Protein AF-A0A6M4NS28-F1 (afdb_monomer)

pLDDT: mean 78.49, std 16.66, range [30.44, 96.19]

Radius of gyration: 28.15 Å; Cα contacts (8 Å, |Δi|>4): 72; chains: 1; bounding box: 62×39×80 Å

Sequence (147 aa):
MNKYIRSTGLYAFLFPASLKAPGQTAAEKIEQLKPEFIHRERRLEIYLELFIVFLTAGALLLWIMRFLFNLCVDDWIASGDLRVKDLWNIMMYAIPYAQIAVGVGFFVAGVTLAIRNFFSYHLKTLFILRNDRVKKNAVRNGGQDAN

Foldseek 3Di:
DDPPPPPDVVNCLLDPCVNVDPPDALVVVLVVVVVVLVVLVVVLVVLLVLLVVLLVVLVVLLVVLVVVLVVCVVVCVVVVVVVVNVVSVCCSCVVSVVSNVVSVVSVVVSVVSVVVSVCSSVVSSVVSVVVNVVVVVCVVVVVPPDD

Structure (mmCIF, N/CA/C/O backbone):
data_AF-A0A6M4NS28-F1
#
_entry.id   AF-A0A6M4NS28-F1
#
loop_
_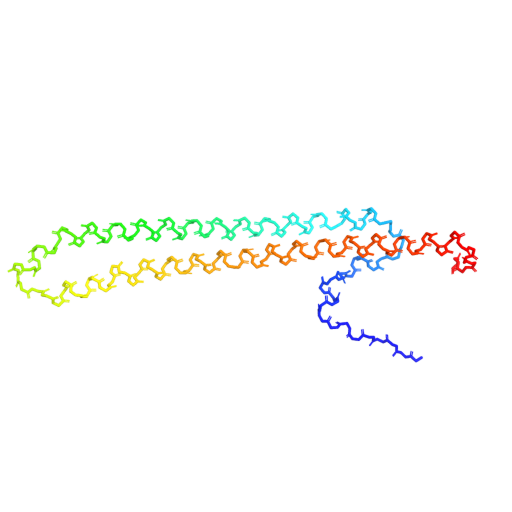atom_site.group_PDB
_atom_site.id
_atom_site.type_symbol
_atom_site.label_atom_id
_atom_site.label_alt_id
_atom_site.label_comp_id
_atom_site.label_asym_id
_atom_site.label_entity_id
_atom_site.label_seq_id
_atom_site.pdbx_PDB_ins_code
_atom_site.Cartn_x
_atom_site.Cartn_y
_atom_site.Cartn_z
_atom_site.occupancy
_atom_site.B_iso_or_equiv
_atom_site.auth_seq_id
_atom_site.auth_comp_id
_atom_site.auth_asym_id
_atom_site.auth_atom_id
_atom_site.pdbx_PDB_model_num
ATOM 1 N N . MET A 1 1 ? -25.883 -30.188 35.281 1.00 30.44 1 MET A N 1
ATOM 2 C CA . MET A 1 1 ? -25.680 -30.554 33.860 1.00 30.44 1 MET A CA 1
ATOM 3 C C . MET A 1 1 ? -24.938 -29.413 33.172 1.00 30.44 1 MET A C 1
ATOM 5 O O . MET A 1 1 ? -25.404 -28.283 33.197 1.00 30.44 1 MET A O 1
ATOM 9 N N . ASN A 1 2 ? -23.722 -29.691 32.709 1.00 35.75 2 ASN A N 1
ATOM 10 C CA . ASN A 1 2 ? -22.670 -28.726 32.393 1.00 35.75 2 ASN A CA 1
ATOM 11 C C . ASN A 1 2 ? -22.900 -28.046 31.027 1.00 35.75 2 ASN A C 1
ATOM 13 O O . ASN A 1 2 ? -22.831 -28.715 29.999 1.00 35.75 2 ASN A O 1
ATOM 17 N N . LYS A 1 3 ? -23.172 -26.733 30.991 1.00 35.03 3 LYS A N 1
ATOM 18 C CA . LYS A 1 3 ? -23.401 -25.977 29.742 1.00 35.03 3 LYS A CA 1
ATOM 19 C C . LYS A 1 3 ? -22.201 -25.073 29.434 1.00 35.03 3 LYS A C 1
ATOM 21 O O . LYS A 1 3 ? -22.326 -23.854 29.373 1.00 35.03 3 LYS A O 1
ATOM 26 N N . TYR A 1 4 ? -21.024 -25.670 29.225 1.00 41.66 4 TYR A N 1
ATOM 27 C CA . TYR A 1 4 ? -19.930 -24.985 28.528 1.00 41.66 4 TYR A CA 1
ATOM 28 C C . TYR A 1 4 ? -20.319 -24.871 27.059 1.00 41.66 4 TYR A C 1
ATOM 30 O O . TYR A 1 4 ? -20.000 -25.722 26.230 1.00 41.66 4 TYR A O 1
ATOM 38 N N . ILE A 1 5 ? -21.055 -23.808 26.740 1.00 46.50 5 ILE A N 1
ATOM 39 C CA . ILE A 1 5 ? -21.198 -23.356 25.364 1.00 46.50 5 ILE A CA 1
ATOM 40 C C . ILE A 1 5 ? -19.783 -23.004 24.915 1.00 46.50 5 ILE A C 1
ATOM 42 O O . ILE A 1 5 ? -19.195 -22.018 25.363 1.00 46.50 5 ILE A O 1
ATOM 46 N N . ARG A 1 6 ? -19.226 -23.878 24.076 1.00 44.72 6 ARG A N 1
ATOM 47 C CA . ARG A 1 6 ? -18.002 -23.678 23.311 1.00 44.72 6 ARG A CA 1
ATOM 48 C C . ARG A 1 6 ? -18.200 -22.413 22.482 1.00 44.72 6 ARG A C 1
ATOM 50 O O . ARG A 1 6 ? -18.744 -22.447 21.386 1.00 44.72 6 ARG A O 1
ATOM 57 N N . SER A 1 7 ? -17.836 -21.290 23.086 1.00 46.22 7 SER A N 1
ATOM 58 C CA . SER A 1 7 ? -17.837 -19.954 22.513 1.00 46.22 7 SER A CA 1
ATOM 59 C C . SER A 1 7 ? -16.879 -19.957 21.323 1.00 46.22 7 SER A C 1
ATOM 61 O O . SER A 1 7 ? -15.667 -19.797 21.461 1.00 46.22 7 SER A O 1
ATOM 63 N N . THR A 1 8 ? -17.443 -20.250 20.153 1.00 51.06 8 THR A N 1
ATOM 64 C CA . THR A 1 8 ? -16.892 -20.020 18.815 1.00 51.06 8 THR A CA 1
ATOM 65 C C . THR A 1 8 ? -16.100 -18.719 18.805 1.00 51.06 8 THR A C 1
ATOM 67 O O . THR A 1 8 ? -16.599 -17.718 19.312 1.00 51.06 8 THR A O 1
ATOM 70 N N . GLY A 1 9 ? -14.890 -18.720 18.234 1.00 54.25 9 GLY A N 1
ATOM 71 C CA . GLY A 1 9 ? -13.888 -17.648 18.361 1.00 54.25 9 GLY A CA 1
ATOM 72 C C . GLY A 1 9 ? -14.380 -16.211 18.131 1.00 54.25 9 GLY A C 1
ATOM 73 O O . GLY A 1 9 ? -13.768 -15.278 18.638 1.00 54.25 9 GLY A O 1
ATOM 74 N N . LEU A 1 10 ? -15.522 -16.023 17.462 1.00 48.81 10 LEU A N 1
ATOM 75 C CA . LEU A 1 10 ? -16.231 -14.748 17.372 1.00 48.81 10 LEU A CA 1
ATOM 76 C C . LEU A 1 10 ? -16.658 -14.190 18.744 1.00 48.81 10 LEU A C 1
ATOM 78 O O . LEU A 1 10 ? -16.449 -13.015 19.012 1.00 48.81 10 LEU A O 1
ATOM 82 N N . TYR A 1 11 ? -17.205 -15.016 19.638 1.00 50.44 11 TYR A N 1
ATOM 83 C CA . TYR A 1 11 ? -17.626 -14.595 20.978 1.00 50.44 11 TYR A CA 1
ATOM 84 C C . TYR A 1 11 ? -16.428 -14.316 21.893 1.00 50.44 11 TYR A C 1
ATOM 86 O O . TYR A 1 11 ? -16.447 -13.329 22.616 1.00 50.44 11 TYR A O 1
ATOM 94 N N . ALA A 1 12 ? -15.366 -15.124 21.838 1.00 56.31 12 ALA A N 1
ATOM 95 C CA . ALA A 1 12 ? -14.132 -14.850 22.583 1.00 56.31 12 ALA A CA 1
ATOM 96 C C . ALA A 1 12 ? -13.431 -13.567 22.091 1.00 56.31 12 ALA A C 1
ATOM 98 O O . ALA A 1 12 ? -12.859 -12.818 22.879 1.00 56.31 12 ALA A O 1
ATOM 99 N N . PHE A 1 13 ? -13.522 -13.280 20.790 1.00 56.66 13 PHE A N 1
ATOM 100 C CA . PHE A 1 13 ? -13.018 -12.044 20.197 1.00 56.66 13 PHE A CA 1
ATOM 101 C C . PHE A 1 13 ? -13.871 -10.815 20.570 1.00 56.66 13 PHE A C 1
ATOM 103 O O . PHE A 1 13 ? -13.336 -9.743 20.871 1.00 56.66 13 PHE A O 1
ATOM 110 N N . LEU A 1 14 ? -15.199 -10.969 20.575 1.00 53.75 14 LEU A N 1
ATOM 111 C CA . LEU A 1 14 ? -16.155 -9.921 20.941 1.00 53.75 14 LEU A CA 1
ATOM 112 C C . LEU A 1 14 ? -16.228 -9.679 22.456 1.00 53.75 14 LEU A C 1
ATOM 114 O O . LEU A 1 14 ? -16.591 -8.581 22.864 1.00 53.75 14 LEU A O 1
ATOM 118 N N . PHE A 1 15 ? -15.842 -10.646 23.290 1.00 57.41 15 PHE A N 1
ATOM 119 C CA . PHE A 1 15 ? -15.911 -10.558 24.749 1.00 57.41 15 PHE A CA 1
ATOM 120 C C . PHE A 1 15 ? -14.624 -11.101 25.390 1.00 57.41 15 PHE A C 1
ATOM 122 O O . PHE A 1 15 ? -14.583 -12.267 25.791 1.00 57.41 15 PHE A O 1
ATOM 129 N N . PRO A 1 16 ? -13.562 -10.277 25.503 1.00 56.34 16 PRO A N 1
ATOM 130 C CA . PRO A 1 16 ? -12.383 -10.648 26.276 1.00 56.34 16 PRO A CA 1
ATOM 131 C C . PRO A 1 16 ? -12.760 -10.922 27.738 1.00 56.34 16 PRO A C 1
ATOM 133 O O . PRO A 1 16 ? -13.711 -10.344 28.270 1.00 56.34 16 PRO A O 1
ATOM 136 N N . ALA A 1 17 ? -11.999 -11.800 28.396 1.00 52.53 17 ALA A N 1
ATOM 137 C CA . ALA A 1 17 ? -12.253 -12.234 29.772 1.00 52.53 17 ALA A CA 1
ATOM 138 C C . ALA A 1 17 ? -12.357 -11.067 30.780 1.00 52.53 17 ALA A C 1
ATOM 140 O O . ALA A 1 17 ? -13.057 -11.198 31.782 1.00 52.53 17 ALA A O 1
ATOM 141 N N . SER A 1 18 ? -11.751 -9.912 30.474 1.00 47.69 18 SER A N 1
ATOM 142 C CA . SER A 1 18 ? -11.840 -8.670 31.256 1.00 47.69 18 SER A CA 1
ATOM 143 C C . SER A 1 18 ? -13.271 -8.139 31.408 1.00 47.69 18 SER A C 1
ATOM 145 O O . SER A 1 18 ? -13.656 -7.719 32.493 1.00 47.69 18 SER A O 1
ATOM 147 N N . LEU A 1 19 ? -14.125 -8.255 30.383 1.00 52.53 19 LEU A N 1
ATOM 148 C CA . LEU A 1 19 ? -15.526 -7.800 30.452 1.00 52.53 19 LEU A CA 1
ATOM 149 C C . LEU A 1 19 ? -16.415 -8.705 31.320 1.00 52.53 19 LEU A C 1
ATOM 151 O O . LEU A 1 19 ? -17.560 -8.339 31.624 1.00 52.53 19 LEU A O 1
ATOM 155 N N . LYS A 1 20 ? -15.904 -9.878 31.712 1.00 53.25 20 LYS A N 1
ATOM 156 C CA . LYS A 1 20 ? -16.612 -10.886 32.507 1.00 53.25 20 LYS A CA 1
ATOM 157 C C . LYS A 1 20 ? -16.497 -10.649 34.016 1.00 53.25 20 LYS A C 1
ATOM 159 O O . LYS A 1 20 ? -17.221 -11.308 34.757 1.00 53.25 20 LYS A O 1
ATOM 164 N N . ALA A 1 21 ? -15.650 -9.717 34.466 1.00 50.25 21 ALA A N 1
ATOM 165 C CA . ALA A 1 21 ? -15.502 -9.402 35.883 1.00 50.25 21 ALA A CA 1
ATOM 166 C C . ALA A 1 21 ? -16.855 -8.939 36.481 1.00 50.25 21 ALA A C 1
ATOM 168 O O . ALA A 1 21 ? -17.440 -7.954 35.999 1.00 50.25 21 ALA A O 1
ATOM 169 N N . PRO A 1 22 ? -17.408 -9.668 37.471 1.00 50.62 22 PRO A N 1
ATOM 170 C CA . PRO A 1 22 ? -18.598 -9.237 38.192 1.00 50.62 22 PRO A CA 1
ATOM 171 C C . PRO A 1 22 ? -18.235 -8.039 39.081 1.00 50.62 22 PRO A C 1
ATOM 173 O O . PRO A 1 22 ? -17.218 -8.067 39.762 1.00 50.62 22 PRO A O 1
ATOM 176 N N . GLY A 1 23 ? -19.044 -6.975 39.042 1.00 58.31 23 GLY A N 1
ATOM 177 C CA . GLY A 1 23 ? -18.879 -5.789 39.898 1.00 58.31 23 GLY A CA 1
ATOM 178 C C . GLY A 1 23 ? -18.566 -4.475 39.175 1.00 58.31 23 GLY A C 1
ATOM 179 O O . GLY A 1 23 ? -18.835 -3.421 39.731 1.00 58.31 23 GLY A O 1
ATOM 180 N N . GLN A 1 24 ? -18.084 -4.504 37.927 1.00 61.34 24 GLN A N 1
ATOM 181 C CA . GLN A 1 24 ? -17.777 -3.269 37.191 1.00 61.34 24 GLN A CA 1
ATOM 182 C C . GLN A 1 24 ? -19.002 -2.620 36.542 1.00 61.34 24 GLN A C 1
ATOM 184 O O . GLN A 1 24 ? -19.804 -3.288 35.868 1.00 61.34 24 GLN A O 1
ATOM 189 N N . THR A 1 25 ? -19.085 -1.300 36.680 1.00 68.81 25 THR A N 1
ATOM 190 C CA . THR A 1 25 ? -20.076 -0.444 36.023 1.00 68.81 25 THR A CA 1
ATOM 191 C C . THR A 1 25 ? -19.845 -0.382 34.508 1.00 68.81 25 THR A C 1
ATOM 193 O O . THR A 1 25 ? -18.746 -0.613 34.000 1.00 68.81 25 THR A O 1
ATOM 196 N N . ALA A 1 26 ? -20.899 -0.077 33.742 1.00 65.75 26 ALA A N 1
ATOM 197 C CA . ALA A 1 26 ? -20.813 0.043 32.283 1.00 65.75 26 ALA A CA 1
ATOM 198 C C . ALA A 1 26 ? -19.754 1.066 31.823 1.00 65.75 26 ALA A C 1
ATOM 200 O O . ALA A 1 26 ? -19.136 0.867 30.780 1.00 65.75 26 ALA A O 1
ATOM 201 N N . ALA A 1 27 ? -19.523 2.120 32.614 1.00 69.62 27 ALA A N 1
ATOM 202 C CA . ALA A 1 27 ? -18.524 3.151 32.347 1.00 69.62 27 ALA A CA 1
ATOM 203 C C . ALA A 1 27 ? -17.086 2.615 32.467 1.00 69.62 27 ALA A C 1
ATOM 205 O O . ALA A 1 27 ? -16.302 2.780 31.535 1.00 69.62 27 ALA A O 1
ATOM 206 N N . GLU A 1 28 ? -16.768 1.880 33.536 1.00 72.62 28 GLU A N 1
ATOM 207 C CA . GLU A 1 28 ? -15.433 1.292 33.749 1.00 72.62 28 GLU A CA 1
ATOM 208 C C . GLU A 1 28 ? -15.062 0.291 32.646 1.00 72.62 28 GLU A C 1
ATOM 210 O O . GLU A 1 28 ? -13.919 0.228 32.195 1.00 72.62 28 GLU A O 1
ATOM 215 N N . LYS A 1 29 ? -16.046 -0.465 32.143 1.00 69.88 29 LYS A N 1
ATOM 216 C CA . LYS A 1 29 ? -15.842 -1.408 31.029 1.00 69.88 29 LYS A CA 1
ATOM 217 C C . LYS A 1 29 ? -15.533 -0.709 29.705 1.00 69.88 29 LYS A C 1
ATOM 219 O O . LYS A 1 29 ? -14.796 -1.256 28.886 1.00 69.88 29 LYS A O 1
ATOM 224 N N . ILE A 1 30 ? -16.096 0.479 29.485 1.00 71.31 30 ILE A N 1
ATOM 225 C CA . ILE A 1 30 ? -15.800 1.313 28.311 1.00 71.31 30 ILE A CA 1
ATOM 226 C C . ILE A 1 30 ? -14.416 1.956 28.464 1.00 71.31 30 ILE A C 1
ATOM 228 O O . ILE A 1 30 ? -13.652 2.004 27.499 1.00 71.31 30 ILE A O 1
ATOM 232 N N . GLU A 1 31 ? -14.061 2.385 29.675 1.00 76.00 31 GLU A N 1
ATOM 233 C CA . GLU A 1 31 ? -12.756 2.974 29.979 1.00 76.00 31 GLU A CA 1
ATOM 234 C C . GLU A 1 31 ? -11.607 1.973 29.791 1.00 76.00 31 GLU A C 1
ATOM 236 O O . GLU A 1 31 ? -10.603 2.310 29.164 1.00 76.00 31 GLU A O 1
ATOM 241 N N . GLN A 1 32 ? -11.786 0.711 30.192 1.00 75.19 32 GLN A N 1
ATOM 242 C CA . GLN A 1 32 ? -10.821 -0.364 29.912 1.00 75.19 32 GLN A CA 1
ATOM 243 C C . GLN A 1 32 ? -10.676 -0.697 28.419 1.00 75.19 32 GLN A C 1
ATOM 245 O O . GLN A 1 32 ? -9.636 -1.199 27.993 1.00 75.19 32 GLN A O 1
ATOM 250 N N . LEU A 1 33 ? -11.692 -0.407 27.603 1.00 70.75 33 LEU A N 1
ATOM 251 C CA . LEU A 1 33 ? -11.649 -0.626 26.155 1.00 70.75 33 LEU A CA 1
ATOM 252 C C . LEU A 1 33 ? -10.831 0.448 25.419 1.00 70.75 33 LEU A C 1
ATOM 254 O O . LEU A 1 33 ? -10.319 0.203 24.325 1.00 70.75 33 LEU A O 1
ATOM 258 N N . LYS A 1 34 ? -10.701 1.635 26.021 1.00 73.31 34 LYS A N 1
ATOM 259 C CA . LYS A 1 34 ? -9.990 2.794 25.471 1.00 73.31 34 LYS A CA 1
ATOM 260 C C . LYS A 1 34 ? -8.496 2.528 25.199 1.00 73.31 34 LYS A C 1
ATOM 262 O O . LYS A 1 34 ? -8.068 2.802 24.079 1.00 73.31 34 LYS A O 1
ATOM 267 N N . PRO A 1 35 ? -7.692 1.964 26.126 1.00 75.56 35 PRO A N 1
ATOM 268 C CA . PRO A 1 35 ? -6.284 1.671 25.851 1.00 75.56 35 PRO A CA 1
ATOM 269 C C . PRO A 1 35 ? -6.093 0.586 24.780 1.00 75.56 35 PRO A C 1
ATOM 271 O O . PRO A 1 35 ? -5.185 0.703 23.957 1.00 75.56 35 PRO A O 1
ATOM 274 N N . GLU A 1 36 ? -6.958 -0.436 24.724 1.00 73.38 36 GLU A N 1
ATOM 275 C CA . GLU A 1 36 ? -6.914 -1.443 23.649 1.00 73.38 36 GLU A CA 1
ATOM 276 C C . GLU A 1 36 ? -7.192 -0.821 22.273 1.00 73.38 36 GLU A C 1
ATOM 278 O O . GLU A 1 36 ? -6.567 -1.208 21.281 1.00 73.38 36 GLU A O 1
ATOM 283 N N . PHE A 1 37 ? -8.118 0.141 22.209 1.00 70.56 37 PHE A N 1
ATOM 284 C CA . PHE A 1 37 ? -8.435 0.877 20.989 1.00 70.56 37 PHE A CA 1
ATOM 285 C C . PHE A 1 37 ? -7.248 1.730 20.524 1.00 70.56 37 PHE A C 1
ATOM 287 O O . PHE A 1 37 ? -6.825 1.579 19.380 1.00 70.56 37 PHE A O 1
ATOM 294 N N . ILE A 1 38 ? -6.649 2.520 21.425 1.00 75.31 38 ILE A N 1
ATOM 295 C CA . ILE A 1 38 ? -5.476 3.366 21.136 1.00 75.31 38 ILE A CA 1
ATOM 296 C C . ILE A 1 38 ? -4.294 2.518 20.644 1.00 75.31 38 ILE A C 1
ATOM 298 O O . ILE A 1 38 ? -3.627 2.861 19.667 1.00 75.31 38 ILE A O 1
ATOM 302 N N . HIS A 1 39 ? -4.038 1.373 21.283 1.00 76.31 39 HIS A N 1
ATOM 303 C CA . HIS A 1 39 ? -2.963 0.477 20.854 1.00 76.31 39 HIS A CA 1
ATOM 304 C C . HIS A 1 39 ? -3.201 -0.084 19.441 1.00 76.31 39 HIS A C 1
ATOM 306 O O . HIS A 1 39 ? -2.264 -0.209 18.650 1.00 76.31 39 HIS A O 1
ATOM 312 N N . ARG A 1 40 ? -4.449 -0.428 19.103 1.00 74.62 40 ARG A N 1
ATOM 313 C CA . ARG A 1 40 ? -4.803 -0.915 17.760 1.00 74.62 40 ARG A CA 1
ATOM 314 C C . ARG A 1 40 ? -4.735 0.188 16.711 1.00 74.62 40 ARG A C 1
ATOM 316 O O . ARG A 1 40 ? -4.289 -0.099 15.606 1.00 74.62 40 ARG A O 1
ATOM 323 N N . GLU A 1 41 ? -5.129 1.406 17.059 1.00 78.19 41 GLU A N 1
ATOM 324 C CA . GLU A 1 41 ? -5.065 2.587 16.195 1.00 78.19 41 GLU A CA 1
ATOM 325 C C . GLU A 1 41 ? -3.622 2.931 15.814 1.00 78.19 41 GLU A C 1
ATOM 327 O O . GLU A 1 41 ? -3.325 3.072 14.632 1.00 78.19 41 GLU A O 1
ATOM 332 N N . ARG A 1 42 ? -2.686 2.873 16.769 1.00 82.62 42 ARG A N 1
ATOM 333 C CA . ARG A 1 42 ? -1.250 3.017 16.475 1.00 82.62 42 ARG A CA 1
ATOM 334 C C . ARG A 1 42 ? -0.742 1.985 15.462 1.00 82.62 42 ARG A C 1
ATOM 336 O O . ARG A 1 42 ? 0.106 2.289 14.633 1.00 82.62 42 ARG A O 1
ATOM 343 N N . ARG A 1 43 ? -1.250 0.746 15.496 1.00 80.12 43 ARG A N 1
ATOM 344 C CA . ARG A 1 43 ? -0.879 -0.248 14.473 1.00 80.12 43 ARG A CA 1
ATOM 345 C C . ARG A 1 43 ? -1.420 0.118 13.094 1.00 80.12 43 ARG A C 1
ATOM 347 O O . ARG A 1 43 ? -0.744 -0.176 12.118 1.00 80.12 43 ARG A O 1
ATOM 354 N N . LEU A 1 44 ? -2.604 0.728 13.006 1.00 84.12 44 LEU A N 1
ATOM 355 C CA . LEU A 1 44 ? -3.164 1.210 11.737 1.00 84.12 44 LEU A CA 1
ATOM 356 C C . LEU A 1 44 ? -2.294 2.300 11.124 1.00 84.12 44 LEU A C 1
ATOM 358 O O . LEU A 1 44 ? -2.027 2.248 9.928 1.00 84.12 44 LEU A O 1
ATOM 362 N N . GLU A 1 45 ? -1.838 3.237 11.951 1.00 86.38 45 GLU A N 1
ATOM 363 C CA . GLU A 1 45 ? -0.951 4.324 11.543 1.00 86.38 45 GLU A CA 1
ATOM 364 C C . GLU A 1 45 ? 0.317 3.777 10.877 1.00 86.38 45 GLU A C 1
ATOM 366 O O . GLU A 1 45 ? 0.594 4.121 9.734 1.00 86.38 45 GLU A O 1
ATOM 371 N N . ILE A 1 46 ? 0.977 2.792 11.498 1.00 90.19 46 ILE A N 1
ATOM 372 C CA . ILE A 1 46 ? 2.160 2.126 10.924 1.00 90.19 46 ILE A CA 1
ATOM 373 C C . ILE A 1 46 ? 1.851 1.492 9.555 1.00 90.19 46 ILE A C 1
ATOM 375 O O . ILE A 1 46 ? 2.647 1.600 8.625 1.00 90.19 46 ILE A O 1
ATOM 379 N N . TYR A 1 47 ? 0.701 0.825 9.393 1.00 89.56 47 TYR A N 1
ATOM 380 C CA . TYR A 1 47 ? 0.326 0.235 8.099 1.00 89.56 47 TYR A CA 1
ATOM 381 C C . TYR A 1 47 ? 0.086 1.293 7.015 1.00 89.56 47 TYR A C 1
ATOM 383 O O . TYR A 1 47 ? 0.446 1.071 5.857 1.00 89.56 47 TYR A O 1
ATOM 391 N N . LEU A 1 48 ? -0.511 2.431 7.374 1.00 89.25 48 LEU A N 1
ATOM 392 C CA . LEU A 1 48 ? -0.745 3.539 6.447 1.00 89.25 48 LEU A CA 1
ATOM 393 C C . LEU A 1 48 ? 0.554 4.265 6.087 1.00 89.25 48 LEU A C 1
ATOM 395 O O . LEU A 1 48 ? 0.759 4.589 4.919 1.00 89.25 48 LEU A O 1
ATOM 399 N N . GLU A 1 49 ? 1.452 4.461 7.049 1.00 92.81 49 GLU A N 1
ATOM 400 C CA . GLU A 1 49 ? 2.792 4.994 6.798 1.00 92.81 49 GLU A CA 1
ATOM 401 C C . GLU A 1 49 ? 3.566 4.096 5.833 1.00 92.81 49 GLU A C 1
ATOM 403 O O . GLU A 1 49 ? 4.082 4.577 4.824 1.00 92.81 49 GLU A O 1
ATOM 408 N N . LEU A 1 50 ? 3.579 2.779 6.076 1.00 93.06 50 LEU A N 1
ATOM 409 C CA . LEU A 1 50 ? 4.201 1.819 5.163 1.00 93.06 50 LEU A CA 1
ATOM 410 C C . LEU A 1 50 ? 3.578 1.904 3.768 1.00 93.06 50 LEU A C 1
ATOM 412 O O . LEU A 1 50 ? 4.309 1.972 2.782 1.00 93.06 50 LEU A O 1
ATOM 416 N N . PHE A 1 51 ? 2.249 1.967 3.664 1.00 94.00 51 PHE A N 1
ATOM 417 C CA . PH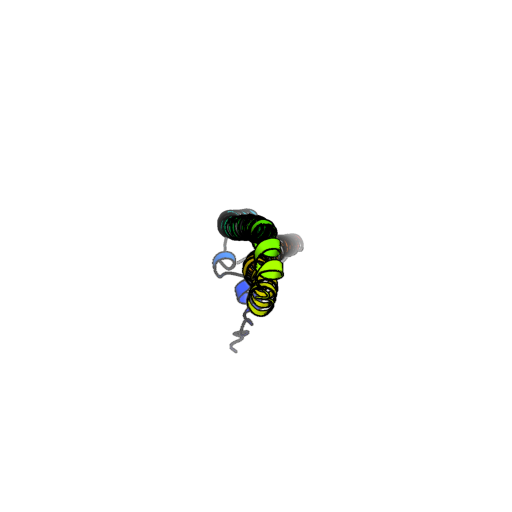E A 1 51 ? 1.581 2.160 2.377 1.00 94.00 51 PHE A CA 1
ATOM 418 C C . PHE A 1 51 ? 2.091 3.408 1.639 1.00 94.00 51 PHE A C 1
ATOM 420 O O . 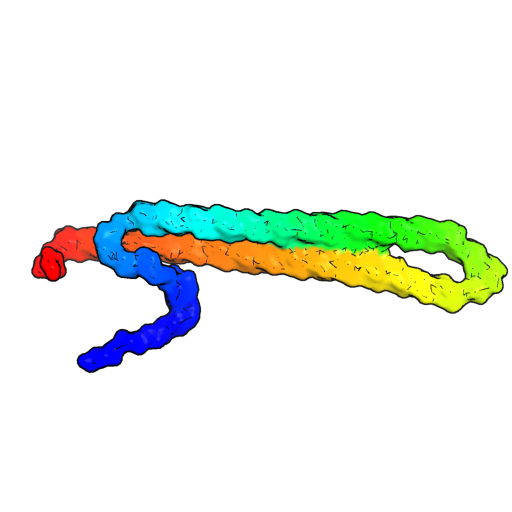PHE A 1 51 ? 2.452 3.306 0.466 1.00 94.00 51 PHE A O 1
ATOM 427 N N . ILE A 1 52 ? 2.178 4.558 2.315 1.00 93.94 52 ILE A N 1
ATOM 428 C CA . ILE A 1 52 ? 2.661 5.812 1.719 1.00 93.94 52 ILE A CA 1
ATOM 429 C C . ILE A 1 52 ? 4.125 5.686 1.283 1.00 93.94 52 ILE A C 1
ATOM 431 O O . ILE A 1 52 ? 4.477 6.111 0.180 1.00 93.94 52 ILE A O 1
ATOM 435 N N . VAL A 1 53 ? 4.980 5.075 2.104 1.00 96.19 53 VAL A N 1
ATOM 436 C CA . VAL A 1 53 ? 6.397 4.866 1.774 1.00 96.19 53 VAL A CA 1
ATOM 437 C C . VAL A 1 53 ? 6.539 3.985 0.533 1.00 96.19 53 VAL A C 1
ATOM 439 O O . VAL A 1 53 ? 7.247 4.351 -0.402 1.00 96.19 53 VAL A O 1
ATOM 442 N N . PHE A 1 54 ? 5.829 2.858 0.468 1.00 93.94 54 PHE A N 1
ATOM 443 C CA . PHE A 1 54 ? 5.876 1.973 -0.699 1.00 93.94 54 PHE A CA 1
ATOM 444 C C . PHE A 1 54 ? 5.294 2.629 -1.955 1.00 93.94 54 PHE A C 1
ATOM 446 O O . PHE A 1 54 ? 5.836 2.439 -3.045 1.00 93.94 54 PHE A O 1
ATOM 453 N N . LEU A 1 55 ? 4.234 3.427 -1.813 1.00 94.56 55 LEU A N 1
ATOM 454 C CA . LEU A 1 55 ? 3.616 4.141 -2.927 1.00 94.56 55 LEU A CA 1
ATOM 455 C C . LEU A 1 55 ? 4.543 5.225 -3.488 1.00 94.56 55 LEU A C 1
ATOM 457 O O . LEU A 1 55 ? 4.760 5.284 -4.697 1.00 94.56 55 LEU A O 1
ATOM 461 N N . THR A 1 56 ? 5.116 6.058 -2.617 1.00 95.25 56 THR A N 1
ATOM 462 C CA . THR A 1 56 ? 6.038 7.130 -3.021 1.00 95.25 56 THR A CA 1
ATOM 463 C C . THR A 1 56 ? 7.323 6.557 -3.607 1.00 95.25 56 THR A C 1
ATOM 465 O O . THR A 1 56 ? 7.739 6.985 -4.682 1.00 95.25 56 THR A O 1
ATOM 468 N N . ALA A 1 57 ? 7.906 5.533 -2.980 1.00 95.69 57 ALA A N 1
ATOM 469 C CA . ALA A 1 57 ? 9.092 4.862 -3.496 1.00 95.69 57 ALA A CA 1
ATOM 470 C C . ALA A 1 57 ? 8.828 4.159 -4.839 1.00 95.69 57 ALA A C 1
ATOM 472 O O . ALA A 1 57 ? 9.640 4.280 -5.752 1.00 95.69 57 ALA A O 1
ATOM 473 N N . GLY A 1 58 ? 7.682 3.487 -5.004 1.00 94.88 58 GLY A N 1
ATOM 474 C CA . GLY A 1 58 ? 7.299 2.859 -6.272 1.00 94.88 58 GLY A CA 1
ATOM 475 C C . GLY A 1 58 ? 7.062 3.876 -7.394 1.00 94.88 58 GLY A C 1
ATOM 476 O O . GLY A 1 58 ? 7.517 3.673 -8.519 1.00 94.88 58 GLY A O 1
ATOM 477 N N . ALA A 1 59 ? 6.412 5.004 -7.094 1.00 94.25 59 ALA A N 1
ATOM 478 C CA . ALA A 1 59 ? 6.209 6.087 -8.057 1.00 94.25 59 ALA A CA 1
ATOM 479 C C . ALA A 1 59 ? 7.533 6.756 -8.468 1.00 94.25 59 ALA A C 1
ATOM 481 O O . ALA A 1 59 ? 7.766 6.977 -9.658 1.00 94.25 59 ALA A O 1
ATOM 482 N N . LEU A 1 60 ? 8.418 7.029 -7.502 1.00 96.12 60 LEU A N 1
ATOM 483 C CA . LEU A 1 60 ? 9.760 7.558 -7.761 1.00 96.12 60 LEU A CA 1
ATOM 484 C C . LEU A 1 60 ? 10.592 6.587 -8.599 1.00 96.12 60 LEU A C 1
ATOM 486 O O . LEU A 1 60 ? 11.230 7.009 -9.561 1.00 96.12 60 LEU A O 1
ATOM 490 N N . LEU A 1 61 ? 10.549 5.289 -8.287 1.00 95.25 61 LEU A N 1
ATOM 491 C CA . LEU A 1 61 ? 11.255 4.270 -9.057 1.00 95.25 61 LEU A CA 1
ATOM 492 C C . LEU A 1 61 ? 10.757 4.222 -10.505 1.00 95.25 61 LEU A C 1
ATOM 494 O O . LEU A 1 61 ? 11.570 4.242 -11.425 1.00 95.25 61 LEU A O 1
ATOM 498 N N . LEU A 1 62 ? 9.436 4.222 -10.719 1.00 95.25 62 LEU A N 1
ATOM 499 C CA . LEU A 1 62 ? 8.853 4.268 -12.063 1.00 95.25 62 LEU A CA 1
ATOM 500 C C . LEU A 1 62 ? 9.322 5.505 -12.837 1.00 95.25 62 LEU A C 1
ATOM 502 O O . LEU A 1 62 ? 9.636 5.411 -14.024 1.00 95.25 62 LEU A O 1
ATOM 506 N N . TRP A 1 63 ? 9.376 6.658 -12.168 1.00 94.81 63 TRP A N 1
ATOM 507 C CA . TRP A 1 63 ? 9.838 7.904 -12.769 1.00 94.81 63 TRP A CA 1
ATOM 508 C C . TRP A 1 63 ? 11.316 7.834 -13.175 1.00 94.81 63 TRP A C 1
ATOM 510 O O . TRP A 1 63 ? 11.639 8.140 -14.322 1.00 94.81 63 TRP A O 1
ATOM 520 N N . ILE A 1 64 ? 12.196 7.348 -12.292 1.00 94.19 64 ILE A N 1
ATOM 521 C CA . ILE A 1 64 ? 13.630 7.175 -12.581 1.00 94.19 64 ILE A CA 1
ATOM 522 C C . ILE A 1 64 ? 13.843 6.166 -13.716 1.00 94.19 64 ILE A C 1
ATOM 524 O O . ILE A 1 64 ? 14.610 6.432 -14.639 1.00 94.19 64 ILE A O 1
ATOM 528 N N . MET A 1 65 ? 13.150 5.023 -13.692 1.00 94.25 65 MET A N 1
ATOM 529 C CA . MET A 1 65 ? 13.281 4.011 -14.745 1.00 94.25 65 MET A CA 1
ATOM 530 C C . MET A 1 65 ? 12.816 4.538 -16.106 1.00 94.25 65 MET A C 1
ATOM 532 O O . MET A 1 65 ? 13.472 4.279 -17.114 1.00 94.25 65 MET A O 1
ATOM 536 N N . ARG A 1 66 ? 11.728 5.318 -16.144 1.00 93.38 66 ARG A N 1
ATOM 537 C CA . ARG A 1 66 ? 11.283 6.012 -17.364 1.00 93.38 66 ARG A CA 1
ATOM 538 C C . ARG A 1 66 ? 12.298 7.027 -17.856 1.00 93.38 66 ARG A C 1
ATOM 540 O O . ARG A 1 66 ? 12.554 7.092 -19.052 1.00 93.38 66 ARG A O 1
ATOM 547 N N . PHE A 1 67 ? 12.869 7.803 -16.943 1.00 93.38 67 PHE A N 1
ATOM 548 C CA . PHE A 1 67 ? 13.887 8.785 -17.279 1.00 93.38 67 PHE A CA 1
ATOM 549 C C . PHE A 1 67 ? 15.109 8.122 -17.932 1.00 93.38 67 PHE A C 1
ATOM 551 O O . PHE A 1 67 ? 15.509 8.529 -19.018 1.00 93.38 67 PHE A O 1
ATOM 558 N N . LEU A 1 68 ? 15.638 7.052 -17.331 1.00 91.69 68 LEU A N 1
ATOM 559 C CA . LEU A 1 68 ? 16.769 6.300 -17.885 1.00 91.69 68 LEU A CA 1
ATOM 560 C C . LEU A 1 68 ? 16.438 5.656 -19.234 1.00 91.69 68 LEU A C 1
ATOM 562 O O . LEU A 1 68 ? 17.235 5.737 -20.163 1.00 91.69 68 LEU A O 1
ATOM 566 N N . PHE A 1 69 ? 15.252 5.061 -19.367 1.00 91.69 69 PHE A N 1
ATOM 567 C CA . PHE A 1 69 ? 14.821 4.480 -20.636 1.00 91.69 69 PHE A CA 1
ATOM 568 C C . PHE A 1 69 ? 14.777 5.523 -21.749 1.00 91.69 69 PHE A C 1
ATOM 570 O O . PHE A 1 69 ? 15.306 5.277 -22.824 1.00 91.69 69 PHE A O 1
ATOM 577 N N . ASN A 1 70 ? 14.212 6.703 -21.485 1.00 91.56 70 ASN A N 1
ATOM 578 C CA . ASN A 1 70 ? 14.144 7.774 -22.477 1.00 91.56 70 ASN A CA 1
ATOM 579 C C . ASN A 1 70 ? 15.531 8.285 -22.899 1.00 91.56 70 ASN A C 1
ATOM 581 O O . ASN A 1 70 ? 15.675 8.740 -24.024 1.00 91.56 70 ASN A O 1
ATOM 585 N N . LEU A 1 71 ? 16.544 8.208 -22.029 1.00 91.94 71 LEU A N 1
ATOM 586 C CA . LEU A 1 71 ? 17.919 8.579 -22.382 1.00 91.94 71 LEU A CA 1
ATOM 587 C C . LEU A 1 71 ? 18.618 7.524 -23.248 1.00 91.94 71 LEU A C 1
ATOM 589 O O . LEU A 1 71 ? 19.437 7.875 -24.091 1.00 91.94 71 LEU A O 1
ATOM 593 N N . CYS A 1 72 ? 18.330 6.241 -23.023 1.00 89.12 72 CYS A N 1
ATOM 594 C CA . CYS A 1 72 ? 19.027 5.137 -23.688 1.00 89.12 72 CYS A CA 1
ATOM 595 C C . CYS A 1 72 ? 18.279 4.574 -24.907 1.00 89.12 72 CYS A C 1
ATOM 597 O O . CYS A 1 72 ? 18.880 3.868 -25.712 1.00 89.12 72 CYS A O 1
ATOM 599 N N . VAL A 1 73 ? 16.980 4.856 -25.054 1.00 91.38 73 VAL A N 1
ATOM 600 C CA . VAL A 1 73 ? 16.141 4.258 -26.105 1.00 91.38 73 VAL A CA 1
ATOM 601 C C . VAL A 1 73 ? 16.621 4.618 -27.508 1.00 91.38 73 VAL A C 1
ATOM 603 O O . VAL A 1 73 ? 16.631 3.746 -28.375 1.00 91.38 73 VAL A O 1
ATOM 606 N N . ASP A 1 74 ? 17.065 5.858 -27.718 1.00 91.38 74 ASP A N 1
ATOM 607 C CA . ASP A 1 74 ? 17.563 6.318 -29.017 1.00 91.38 74 ASP A CA 1
ATOM 608 C C . ASP A 1 74 ? 18.850 5.579 -29.409 1.00 91.38 74 ASP A C 1
ATOM 610 O O . ASP A 1 74 ? 18.998 5.151 -30.554 1.00 91.38 74 ASP A O 1
ATOM 614 N N . ASP A 1 75 ? 19.736 5.344 -28.436 1.00 90.44 75 ASP A N 1
ATOM 615 C CA . ASP A 1 75 ? 20.989 4.609 -28.626 1.00 90.44 75 ASP A CA 1
ATOM 616 C C . ASP A 1 75 ? 20.731 3.128 -28.942 1.00 90.44 75 ASP A C 1
ATOM 618 O O . ASP A 1 75 ? 21.290 2.585 -29.891 1.00 90.44 75 ASP A O 1
ATOM 622 N N . TRP A 1 76 ? 19.798 2.482 -28.234 1.00 90.88 76 TRP A N 1
ATOM 623 C CA . TRP A 1 76 ? 19.428 1.085 -28.506 1.00 90.88 76 TRP A CA 1
ATOM 624 C C . TRP A 1 76 ? 18.748 0.892 -29.861 1.00 90.88 76 TRP A C 1
ATOM 626 O O . TRP A 1 76 ? 18.895 -0.157 -30.491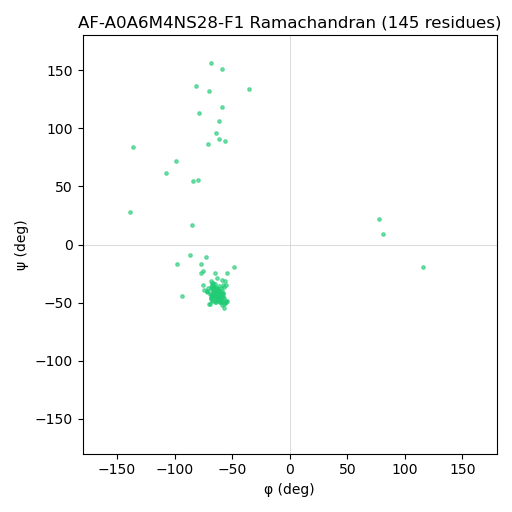 1.00 90.88 76 TRP A O 1
ATOM 636 N N . ILE A 1 77 ? 17.975 1.880 -30.317 1.00 90.31 77 ILE A N 1
ATOM 637 C CA . ILE A 1 77 ? 17.387 1.851 -31.659 1.00 90.31 77 ILE A CA 1
ATOM 638 C C . ILE A 1 77 ? 18.490 2.004 -32.710 1.00 90.31 77 ILE A C 1
ATOM 640 O O . ILE A 1 77 ? 18.481 1.269 -33.698 1.00 90.31 77 ILE A O 1
ATOM 644 N N . ALA A 1 78 ? 19.447 2.910 -32.490 1.00 91.62 78 ALA A N 1
ATOM 645 C CA . ALA A 1 78 ? 20.567 3.134 -33.399 1.00 91.62 78 ALA A CA 1
ATOM 646 C C . ALA A 1 78 ? 21.535 1.938 -33.464 1.00 91.62 78 ALA A C 1
ATOM 648 O O . ALA A 1 78 ? 22.021 1.610 -34.546 1.00 91.62 78 ALA A O 1
ATOM 649 N N . SER A 1 79 ? 21.780 1.258 -32.338 1.00 89.12 79 SER A N 1
ATOM 650 C CA . SER A 1 79 ? 22.636 0.065 -32.268 1.00 89.12 79 SER A CA 1
ATOM 651 C C . SER A 1 79 ? 21.960 -1.206 -32.799 1.00 89.12 79 SER A C 1
ATOM 653 O O . SER A 1 79 ? 22.638 -2.185 -33.108 1.00 89.12 79 SER A O 1
ATOM 655 N N . GLY A 1 80 ? 20.627 -1.204 -32.927 1.00 86.81 80 GLY A N 1
ATOM 656 C CA . GLY A 1 80 ? 19.838 -2.377 -33.307 1.00 86.81 80 GLY A CA 1
ATOM 657 C C . GLY A 1 80 ? 19.543 -3.344 -32.150 1.00 86.81 80 GLY A C 1
ATOM 658 O O . GLY A 1 80 ? 18.983 -4.420 -32.385 1.00 86.81 80 GLY A O 1
ATOM 659 N N . ASP A 1 81 ? 19.842 -2.976 -30.899 1.00 88.12 81 ASP A N 1
ATOM 660 C CA . ASP A 1 81 ? 19.634 -3.801 -29.697 1.00 88.12 81 ASP A CA 1
ATOM 661 C C . ASP A 1 81 ? 18.179 -3.793 -29.194 1.00 88.12 81 ASP A C 1
ATOM 663 O O . ASP A 1 81 ? 17.863 -3.536 -28.026 1.00 88.12 81 ASP A O 1
ATOM 667 N N . LEU A 1 82 ? 17.250 -4.162 -30.077 1.00 88.94 82 LEU A N 1
ATOM 668 C CA . LEU A 1 82 ? 15.813 -4.195 -29.783 1.00 88.94 82 LEU A CA 1
ATOM 669 C C . LEU A 1 82 ? 15.459 -5.125 -28.609 1.00 88.94 82 LEU A C 1
ATOM 671 O O . LEU A 1 82 ? 14.529 -4.843 -27.857 1.00 88.94 82 LEU A O 1
ATOM 675 N N . ARG A 1 83 ? 16.233 -6.199 -28.398 1.00 91.31 83 ARG A N 1
ATOM 676 C CA . ARG A 1 83 ? 16.044 -7.123 -27.264 1.00 91.31 83 ARG A CA 1
ATOM 677 C C . ARG A 1 83 ? 16.294 -6.454 -25.913 1.00 91.31 83 ARG A C 1
ATOM 679 O O . ARG A 1 83 ? 15.585 -6.751 -24.954 1.00 91.31 83 ARG A O 1
ATOM 686 N N . VAL A 1 84 ? 17.295 -5.574 -25.832 1.00 88.19 84 VAL A N 1
ATOM 687 C CA . VAL A 1 84 ? 17.616 -4.828 -24.606 1.00 88.19 84 VAL A CA 1
ATOM 688 C C . VAL A 1 84 ? 16.498 -3.834 -24.321 1.00 88.19 84 VAL A C 1
ATOM 690 O O . VAL A 1 84 ? 15.987 -3.803 -23.201 1.00 88.19 84 VAL A O 1
ATOM 693 N N . LYS A 1 85 ? 16.041 -3.116 -25.354 1.00 90.44 85 LYS A N 1
ATOM 694 C CA . LYS A 1 85 ? 14.893 -2.205 -25.269 1.00 90.44 85 LYS A CA 1
ATOM 695 C C . LYS A 1 85 ? 13.634 -2.911 -24.755 1.00 90.44 85 LYS A C 1
ATOM 697 O O . LYS A 1 85 ? 12.997 -2.422 -23.823 1.00 90.44 85 LYS A O 1
ATOM 702 N N . ASP A 1 86 ? 13.277 -4.058 -25.330 1.00 90.38 86 ASP A N 1
ATOM 703 C CA . ASP A 1 86 ? 12.058 -4.781 -24.954 1.00 90.38 86 ASP A CA 1
ATOM 704 C C . ASP A 1 86 ? 12.135 -5.341 -23.524 1.00 90.38 86 ASP A C 1
ATOM 706 O O . ASP A 1 86 ? 11.163 -5.245 -22.771 1.00 90.38 86 ASP A O 1
ATOM 710 N N . LEU A 1 87 ? 13.300 -5.850 -23.103 1.00 92.69 87 LEU A N 1
ATOM 711 C CA . LEU A 1 87 ? 13.521 -6.291 -21.723 1.00 92.69 87 LEU A CA 1
ATOM 712 C C . LEU A 1 87 ? 13.378 -5.130 -20.729 1.00 92.69 87 LEU A C 1
ATOM 714 O O . LEU A 1 87 ? 12.670 -5.253 -19.726 1.00 92.69 87 LEU A O 1
ATOM 718 N N . TRP A 1 88 ? 14.014 -3.994 -21.019 1.00 91.94 88 TRP A N 1
ATOM 719 C CA . TRP A 1 88 ? 13.917 -2.793 -20.190 1.00 91.94 88 TRP A CA 1
ATOM 720 C C . TRP A 1 88 ? 12.489 -2.266 -20.099 1.00 91.94 88 TRP A C 1
ATOM 722 O O . TRP A 1 88 ? 12.053 -1.877 -19.016 1.00 91.94 88 TRP A O 1
ATOM 732 N N . ASN A 1 89 ? 11.741 -2.304 -2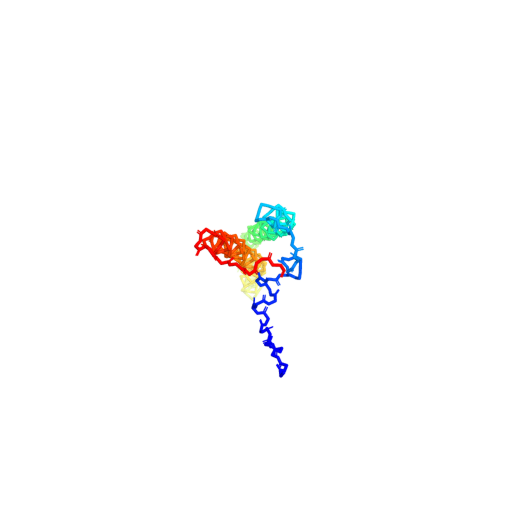1.204 1.00 90.19 89 ASN A N 1
ATOM 733 C CA . ASN A 1 89 ? 10.334 -1.924 -21.222 1.00 90.19 89 ASN A CA 1
ATOM 734 C C . ASN A 1 89 ? 9.506 -2.803 -20.267 1.00 90.19 89 ASN A C 1
ATOM 736 O O . ASN A 1 89 ? 8.690 -2.283 -19.512 1.00 90.19 89 ASN A O 1
ATOM 740 N N . ILE A 1 90 ? 9.754 -4.118 -20.216 1.00 92.56 90 ILE A N 1
ATOM 741 C CA . ILE A 1 90 ? 9.085 -5.012 -19.255 1.00 92.56 90 ILE A CA 1
ATOM 742 C C . ILE A 1 90 ? 9.505 -4.684 -17.815 1.00 92.56 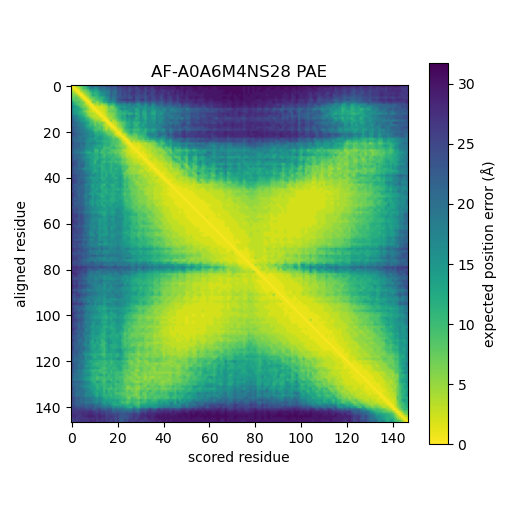90 ILE A C 1
ATOM 744 O O . ILE A 1 90 ? 8.645 -4.541 -16.944 1.00 92.56 90 ILE A O 1
ATOM 748 N N . MET A 1 91 ? 10.806 -4.536 -17.549 1.00 92.19 91 MET A N 1
ATOM 749 C CA . MET A 1 91 ? 11.326 -4.264 -16.201 1.00 92.19 91 MET A CA 1
ATOM 750 C C . MET A 1 91 ? 10.841 -2.923 -15.636 1.00 92.19 91 MET A C 1
ATOM 752 O O . MET A 1 91 ? 10.514 -2.852 -14.450 1.00 92.19 91 MET A O 1
ATOM 756 N N . MET A 1 92 ? 10.733 -1.896 -16.488 1.00 93.12 92 MET A N 1
ATOM 757 C CA . MET A 1 92 ? 10.209 -0.569 -16.142 1.00 93.12 92 MET A CA 1
ATOM 758 C C . MET A 1 92 ? 8.811 -0.640 -15.534 1.00 93.12 92 MET A C 1
ATOM 760 O O . MET A 1 92 ? 8.486 0.162 -14.668 1.00 93.12 92 MET A O 1
ATOM 764 N N . TYR A 1 93 ? 7.977 -1.577 -15.976 1.00 90.50 93 TYR A N 1
ATOM 765 C CA . TYR A 1 93 ? 6.641 -1.748 -15.419 1.00 90.50 93 TYR A CA 1
ATOM 766 C C . TYR A 1 93 ? 6.634 -2.796 -14.306 1.00 90.50 93 TYR A C 1
ATOM 768 O O . TYR A 1 93 ? 6.070 -2.555 -13.241 1.00 90.50 93 TYR A O 1
ATOM 776 N N . ALA A 1 94 ? 7.296 -3.937 -14.502 1.00 93.50 94 ALA A N 1
ATOM 777 C CA . ALA A 1 94 ? 7.247 -5.054 -13.564 1.00 93.50 94 ALA A CA 1
ATOM 778 C C . ALA A 1 94 ? 7.759 -4.683 -12.163 1.00 93.50 94 ALA A C 1
ATOM 780 O O . ALA A 1 94 ? 7.088 -4.977 -11.173 1.00 93.50 94 ALA A O 1
ATOM 781 N N . ILE A 1 95 ? 8.916 -4.016 -12.067 1.00 92.25 95 ILE A N 1
ATOM 782 C CA . ILE A 1 95 ? 9.545 -3.721 -10.771 1.00 92.25 95 ILE A CA 1
ATOM 783 C C . ILE A 1 95 ? 8.739 -2.663 -9.996 1.00 92.25 95 ILE A C 1
ATOM 785 O O . ILE A 1 95 ? 8.353 -2.937 -8.855 1.00 92.25 95 ILE A O 1
ATOM 789 N N . PRO A 1 96 ? 8.394 -1.496 -10.578 1.00 92.94 96 PRO A N 1
ATOM 790 C CA . PRO A 1 96 ? 7.648 -0.481 -9.842 1.00 92.94 96 PRO A CA 1
ATOM 791 C C . PRO A 1 96 ? 6.226 -0.923 -9.502 1.00 92.94 96 PRO A C 1
ATOM 793 O O . PRO A 1 96 ? 5.755 -0.650 -8.398 1.00 92.94 96 PRO A O 1
ATOM 796 N N . TYR A 1 97 ? 5.544 -1.655 -10.393 1.00 92.88 97 TYR A N 1
ATOM 797 C CA . TYR A 1 97 ? 4.208 -2.164 -10.081 1.00 92.88 97 TYR A CA 1
ATOM 798 C C . TYR A 1 97 ? 4.227 -3.238 -8.998 1.00 92.88 97 TYR A C 1
ATOM 800 O O . TYR A 1 97 ? 3.332 -3.230 -8.154 1.00 92.88 97 TYR A O 1
ATOM 808 N N . ALA A 1 98 ? 5.237 -4.114 -8.956 1.00 94.12 98 ALA A N 1
ATOM 809 C CA . ALA A 1 98 ? 5.384 -5.063 -7.853 1.00 94.12 98 ALA A CA 1
ATOM 810 C C . ALA A 1 98 ? 5.532 -4.332 -6.508 1.00 94.12 98 ALA A C 1
ATOM 812 O O . ALA A 1 98 ? 4.889 -4.698 -5.524 1.00 94.12 98 ALA A O 1
ATOM 813 N N . GLN A 1 99 ? 6.310 -3.249 -6.472 1.00 93.56 99 GLN A N 1
ATOM 814 C CA . GLN A 1 99 ? 6.491 -2.444 -5.265 1.00 93.56 99 GLN A CA 1
ATOM 815 C C . GLN A 1 99 ? 5.210 -1.704 -4.846 1.00 93.56 99 GLN A C 1
ATOM 817 O O . GLN A 1 99 ? 4.840 -1.721 -3.670 1.00 93.56 99 GLN A O 1
ATOM 822 N N . ILE A 1 100 ? 4.491 -1.107 -5.802 1.00 94.62 100 ILE A N 1
ATOM 823 C CA . ILE A 1 100 ? 3.188 -0.476 -5.545 1.00 94.62 100 ILE A CA 1
ATOM 824 C C . ILE A 1 100 ? 2.180 -1.517 -5.038 1.00 94.62 100 ILE A C 1
ATOM 826 O O . ILE A 1 100 ? 1.439 -1.237 -4.097 1.00 94.62 100 ILE A O 1
ATOM 830 N N . ALA A 1 101 ? 2.176 -2.731 -5.598 1.00 95.69 101 ALA A N 1
ATOM 831 C CA . ALA A 1 101 ? 1.295 -3.814 -5.165 1.00 95.69 101 ALA A CA 1
ATOM 832 C C . ALA A 1 101 ? 1.551 -4.226 -3.706 1.00 95.69 101 ALA A C 1
ATOM 834 O O . ALA A 1 101 ? 0.598 -4.430 -2.952 1.00 95.69 101 ALA A O 1
ATOM 835 N N . VAL A 1 102 ? 2.818 -4.277 -3.278 1.00 95.25 102 VAL A N 1
ATOM 836 C CA . VAL A 1 102 ? 3.176 -4.484 -1.863 1.00 95.25 102 VAL A CA 1
ATOM 837 C C . VAL A 1 102 ? 2.599 -3.366 -0.988 1.00 95.25 102 VAL A C 1
ATOM 839 O O . VAL A 1 102 ? 1.978 -3.651 0.037 1.00 95.25 102 VAL A O 1
ATOM 842 N N . GLY A 1 103 ? 2.714 -2.107 -1.423 1.00 94.25 103 GLY A N 1
ATOM 843 C CA . GLY A 1 103 ? 2.081 -0.966 -0.754 1.00 94.25 103 GLY A CA 1
ATOM 844 C C . GLY A 1 103 ? 0.567 -1.138 -0.605 1.00 94.25 103 GLY A C 1
ATOM 845 O O . GLY A 1 103 ? 0.034 -1.027 0.500 1.00 94.25 103 GLY A O 1
ATOM 846 N N . VAL A 1 104 ? -0.131 -1.471 -1.692 1.00 95.00 104 VAL A N 1
ATOM 847 C CA . VAL A 1 104 ? -1.583 -1.728 -1.676 1.00 95.00 104 VAL A CA 1
ATOM 848 C C . VAL A 1 104 ? -1.939 -2.861 -0.705 1.00 95.00 104 VAL A C 1
ATOM 850 O O . VAL A 1 104 ? -2.956 -2.779 -0.016 1.00 95.00 104 VAL A O 1
ATOM 853 N N 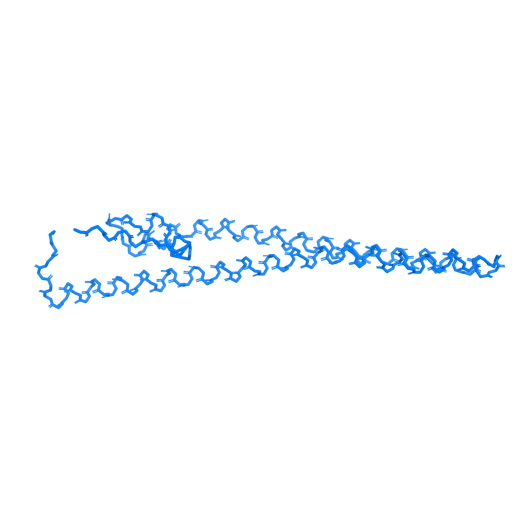. GLY A 1 105 ? -1.088 -3.881 -0.571 1.00 94.75 105 GLY A N 1
ATOM 854 C CA . GLY A 1 105 ? -1.246 -4.928 0.441 1.00 94.75 105 GLY A CA 1
ATOM 855 C C . GLY A 1 105 ? -1.293 -4.378 1.871 1.00 94.75 105 GLY A C 1
ATOM 856 O O . GLY A 1 105 ? -2.194 -4.729 2.640 1.00 94.75 105 GLY A O 1
ATOM 857 N N . PHE A 1 106 ? -0.385 -3.461 2.220 1.00 92.31 106 PHE A N 1
ATOM 858 C CA . PHE A 1 106 ? -0.403 -2.783 3.522 1.00 92.31 106 PHE A CA 1
ATOM 859 C C . PHE A 1 106 ? -1.643 -1.906 3.709 1.00 92.31 106 PHE A C 1
ATOM 861 O O . PHE A 1 106 ? -2.225 -1.904 4.796 1.00 92.31 106 PHE A O 1
ATOM 868 N N . PHE A 1 107 ? -2.104 -1.234 2.651 1.00 91.12 107 PHE A N 1
ATOM 869 C CA . PHE A 1 107 ? -3.347 -0.462 2.689 1.00 91.12 107 PHE A CA 1
ATOM 870 C C . PHE A 1 107 ? -4.558 -1.345 3.007 1.00 91.12 107 PHE A C 1
ATOM 872 O O . PHE A 1 107 ? -5.319 -1.049 3.929 1.00 91.12 107 PHE A O 1
ATOM 879 N N . VAL A 1 108 ? -4.712 -2.471 2.303 1.00 94.38 108 VAL A N 1
ATOM 880 C CA . VAL A 1 108 ? -5.812 -3.420 2.541 1.00 94.38 108 VAL A CA 1
ATOM 881 C C . VAL A 1 108 ? -5.751 -3.985 3.961 1.00 94.38 108 VAL A C 1
ATOM 883 O O . VAL A 1 108 ? -6.787 -4.086 4.627 1.00 94.38 108 VAL A O 1
ATOM 886 N N . ALA A 1 109 ? -4.555 -4.309 4.462 1.00 90.44 109 ALA A N 1
ATOM 887 C CA . ALA A 1 109 ? -4.370 -4.772 5.836 1.00 90.44 109 ALA A CA 1
ATOM 888 C C . ALA A 1 109 ? -4.783 -3.701 6.863 1.00 90.44 109 ALA A C 1
ATOM 890 O O . ALA A 1 109 ? -5.538 -4.002 7.794 1.00 90.44 109 ALA A O 1
ATOM 891 N N . GLY A 1 110 ? -4.355 -2.452 6.659 1.00 89.12 110 GLY A N 1
ATOM 892 C CA . GLY A 1 110 ? -4.742 -1.305 7.480 1.00 89.12 110 GLY A CA 1
ATOM 893 C C . GLY A 1 110 ? -6.257 -1.089 7.488 1.00 89.12 110 GLY A C 1
ATOM 894 O O . GLY A 1 110 ? -6.876 -1.095 8.550 1.00 89.12 110 GLY A O 1
ATOM 895 N N . VAL A 1 111 ? -6.894 -1.008 6.319 1.00 89.12 111 VAL A N 1
ATOM 896 C CA . VAL A 1 111 ? -8.354 -0.830 6.201 1.00 89.12 111 VAL A CA 1
ATOM 897 C C . VAL A 1 111 ? -9.116 -1.981 6.862 1.00 89.12 111 VAL A C 1
ATOM 899 O O . VAL A 1 111 ? -10.057 -1.747 7.622 1.00 89.12 111 VAL A O 1
ATOM 902 N N . THR A 1 112 ? -8.690 -3.227 6.645 1.00 88.88 112 THR A N 1
ATOM 903 C CA . THR A 1 112 ? -9.333 -4.404 7.254 1.00 88.88 112 THR A CA 1
ATOM 904 C C . THR A 1 112 ? -9.268 -4.347 8.780 1.00 88.88 112 THR A C 1
ATOM 906 O O . THR A 1 112 ? -10.258 -4.623 9.468 1.00 88.88 112 THR A O 1
ATOM 909 N N . LEU A 1 113 ? -8.117 -3.957 9.331 1.00 85.75 113 LEU A N 1
ATOM 910 C CA . LEU A 1 113 ? -7.950 -3.768 10.768 1.00 85.75 113 LEU A CA 1
ATOM 911 C C . LEU A 1 113 ? -8.799 -2.602 11.291 1.00 85.75 113 LEU A C 1
ATOM 913 O O . LEU A 1 113 ? -9.388 -2.742 12.364 1.00 85.75 113 LEU A O 1
ATOM 917 N N . ALA A 1 114 ? -8.912 -1.501 10.543 1.00 84.06 114 ALA A N 1
ATOM 918 C CA . ALA A 1 114 ? -9.707 -0.334 10.920 1.00 84.06 114 ALA A CA 1
ATOM 919 C C . ALA A 1 114 ? -11.196 -0.685 11.004 1.00 84.06 114 ALA A C 1
ATOM 921 O O . ALA A 1 114 ? -11.832 -0.459 12.035 1.00 84.06 114 ALA A O 1
ATOM 922 N N . ILE A 1 115 ? -11.718 -1.347 9.967 1.00 85.62 115 ILE A N 1
ATOM 923 C CA . ILE A 1 115 ? -13.093 -1.853 9.916 1.00 85.62 115 ILE A CA 1
ATOM 924 C C . ILE A 1 115 ? -13.345 -2.794 11.099 1.00 85.62 115 ILE A C 1
ATOM 926 O O . ILE A 1 115 ? -14.292 -2.606 11.867 1.00 85.62 115 ILE A O 1
ATOM 930 N N . ARG A 1 116 ? -12.465 -3.780 11.311 1.00 81.44 116 ARG A N 1
ATOM 931 C CA . ARG A 1 116 ? -12.585 -4.726 12.431 1.00 81.44 116 ARG A CA 1
ATOM 932 C C . ARG A 1 116 ? -12.584 -4.017 13.787 1.00 81.44 116 ARG A C 1
ATOM 934 O O . ARG A 1 116 ? -13.327 -4.421 14.684 1.00 81.44 116 ARG A O 1
ATOM 941 N N . ASN A 1 117 ? -11.745 -2.997 13.955 1.00 81.00 117 ASN A N 1
ATOM 942 C CA . ASN A 1 117 ? -11.639 -2.248 15.201 1.00 81.00 117 ASN A CA 1
ATOM 943 C C . ASN A 1 117 ? -12.905 -1.424 15.467 1.00 81.00 117 ASN A C 1
ATOM 945 O O . ASN A 1 117 ? -13.462 -1.510 16.562 1.00 81.00 117 ASN A O 1
ATOM 949 N N . PHE A 1 118 ? -13.404 -0.722 14.448 1.00 80.31 118 PHE A N 1
ATOM 950 C CA . PHE A 1 118 ? -14.640 0.055 14.506 1.00 80.31 118 PHE A CA 1
ATOM 951 C C . PHE A 1 118 ? -15.833 -0.822 14.905 1.00 80.31 118 PHE A C 1
ATOM 953 O O . PHE A 1 118 ? -16.484 -0.573 15.922 1.00 80.31 118 PHE A O 1
ATOM 960 N N . PHE A 1 119 ? -16.064 -1.921 14.181 1.00 81.19 119 PHE A N 1
ATOM 961 C CA . PHE A 1 119 ? -17.158 -2.839 14.499 1.00 81.19 119 PHE A CA 1
ATOM 962 C C . PHE A 1 119 ? -17.006 -3.455 15.892 1.00 81.19 119 PHE A C 1
ATOM 964 O O . PHE A 1 119 ? -17.977 -3.511 16.647 1.00 81.19 119 PHE A O 1
ATOM 971 N N . SER A 1 120 ? -15.797 -3.877 16.276 1.00 78.56 120 SER A N 1
ATOM 972 C CA . SER A 1 120 ? -15.575 -4.452 17.605 1.00 78.56 120 SER A CA 1
ATOM 973 C C . SER A 1 120 ? -15.852 -3.451 18.725 1.00 78.56 120 SER A C 1
ATOM 975 O O . SER A 1 120 ? -16.389 -3.865 19.751 1.00 78.56 120 SER A O 1
ATOM 977 N N . TYR A 1 121 ? -15.466 -2.184 18.572 1.00 76.38 121 TYR A N 1
ATOM 978 C CA . TYR A 1 121 ? -15.681 -1.159 19.591 1.00 76.38 121 TYR A CA 1
ATOM 979 C C . TYR A 1 121 ? -17.172 -0.824 19.719 1.00 76.38 121 TYR A C 1
ATOM 981 O O . TYR A 1 121 ? -17.742 -0.933 20.806 1.00 76.38 121 TYR A O 1
ATOM 989 N N . HIS A 1 122 ? -17.837 -0.519 18.601 1.00 78.00 122 HIS A N 1
ATOM 990 C CA . HIS A 1 122 ? -19.249 -0.132 18.611 1.00 78.00 122 HIS A CA 1
ATOM 991 C C . HIS A 1 122 ? -20.178 -1.261 19.072 1.00 78.00 122 HIS A C 1
ATOM 993 O O . HIS A 1 122 ? -21.084 -1.013 19.871 1.00 78.00 122 HIS A O 1
ATOM 999 N N . LEU A 1 123 ? -19.935 -2.506 18.644 1.00 81.44 123 LEU A N 1
ATOM 1000 C CA . LEU A 1 123 ? -20.736 -3.653 19.087 1.00 81.44 123 LEU A CA 1
ATOM 1001 C C . LEU A 1 123 ? -20.566 -3.926 20.587 1.00 81.44 123 LEU A C 1
ATOM 1003 O O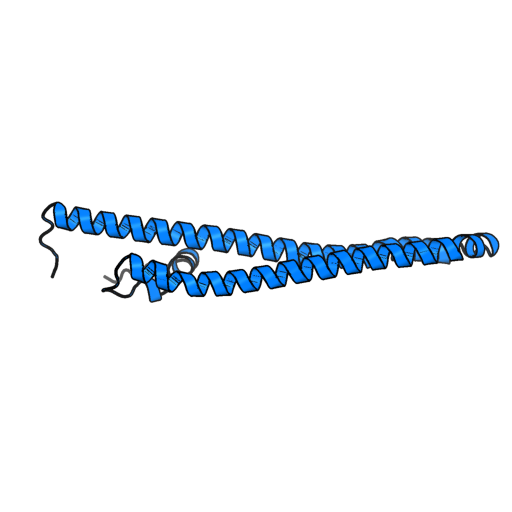 . LEU A 1 123 ? -21.562 -4.161 21.276 1.00 81.44 123 LEU A O 1
ATOM 1007 N N . LYS A 1 124 ? -19.332 -3.854 21.111 1.00 74.94 124 LYS A N 1
ATOM 1008 C CA . LYS A 1 124 ? -19.062 -4.032 22.548 1.00 74.94 124 LYS A CA 1
ATOM 1009 C C . LYS A 1 124 ? -19.773 -2.965 23.378 1.00 74.94 124 LYS A C 1
ATOM 1011 O O . LYS A 1 124 ? -20.480 -3.310 24.324 1.00 74.94 124 LYS A O 1
ATOM 1016 N N . THR A 1 125 ? -19.660 -1.696 22.994 1.00 77.25 125 THR A N 1
ATOM 1017 C CA . THR A 1 125 ? -20.311 -0.579 23.696 1.00 77.25 125 THR A CA 1
ATOM 1018 C C . THR A 1 125 ? -21.834 -0.715 23.689 1.00 77.25 125 THR A C 1
ATOM 1020 O O . THR A 1 125 ? -22.472 -0.603 24.738 1.00 77.25 125 THR A O 1
ATOM 1023 N N . LEU A 1 126 ? -22.432 -1.039 22.537 1.00 81.62 126 LEU A N 1
ATOM 1024 C CA . LEU A 1 126 ? -23.882 -1.213 22.415 1.00 81.62 126 LEU A CA 1
ATOM 1025 C C . LEU A 1 126 ? -24.387 -2.383 23.272 1.00 81.62 126 LEU A C 1
ATOM 1027 O O . LEU A 1 126 ? -25.424 -2.269 23.930 1.00 81.62 126 LEU A O 1
ATOM 1031 N N . PHE A 1 127 ? -23.640 -3.487 23.318 1.00 78.88 127 PHE A N 1
ATOM 1032 C CA . PHE A 1 127 ? -23.991 -4.643 24.139 1.00 78.88 127 PHE A CA 1
ATOM 1033 C C . PHE A 1 127 ? -23.876 -4.354 25.642 1.00 78.88 127 PHE A C 1
ATOM 1035 O O . PHE A 1 127 ? -24.784 -4.710 26.396 1.00 78.88 127 PHE A O 1
ATOM 1042 N N . ILE A 1 128 ? -22.813 -3.665 26.078 1.00 78.12 128 ILE A N 1
ATOM 1043 C CA . ILE A 1 128 ? -22.640 -3.233 27.476 1.00 78.12 128 ILE A CA 1
ATOM 1044 C C . ILE A 1 128 ? -23.819 -2.345 27.902 1.00 78.12 128 ILE A C 1
ATOM 1046 O O . ILE A 1 128 ? -24.452 -2.616 28.923 1.00 78.12 128 ILE A O 1
ATOM 1050 N N . LEU A 1 129 ? -24.178 -1.350 27.084 1.00 80.19 129 LEU A N 1
ATOM 1051 C CA . LEU A 1 129 ? -25.314 -0.454 27.334 1.00 80.19 129 LEU A CA 1
ATOM 1052 C C . LEU A 1 129 ? -26.660 -1.190 27.350 1.00 80.19 129 LEU A C 1
ATOM 1054 O O . LEU A 1 129 ? -27.543 -0.867 28.147 1.00 80.19 129 LEU A O 1
ATOM 1058 N N . ARG A 1 130 ? -26.849 -2.179 26.468 1.00 81.94 130 ARG A N 1
ATOM 1059 C CA . ARG A 1 130 ? -28.063 -3.006 26.456 1.00 81.94 130 ARG A CA 1
ATOM 1060 C C . ARG A 1 130 ? -28.169 -3.837 27.733 1.00 81.94 130 ARG A C 1
ATOM 1062 O O . ARG A 1 130 ? -29.241 -3.868 28.330 1.00 81.94 130 ARG A O 1
ATOM 1069 N N . ASN A 1 131 ? -27.080 -4.473 28.159 1.00 78.88 131 ASN A N 1
ATOM 1070 C CA . ASN A 1 131 ? -27.059 -5.301 29.362 1.00 78.88 131 ASN A CA 1
ATOM 1071 C C . ASN A 1 131 ? -27.295 -4.470 30.636 1.00 78.88 131 ASN A C 1
ATOM 1073 O O . ASN A 1 131 ? -28.050 -4.893 31.507 1.00 78.88 131 ASN A O 1
ATOM 1077 N N . ASP A 1 132 ? -26.718 -3.266 30.719 1.00 79.88 132 ASP A N 1
ATOM 1078 C CA . ASP A 1 132 ? -26.971 -2.324 31.819 1.00 79.88 132 ASP A CA 1
ATOM 1079 C C . ASP A 1 132 ? -28.446 -1.896 31.879 1.00 79.88 132 ASP A C 1
ATOM 1081 O O . ASP A 1 132 ? -29.067 -1.954 32.940 1.00 79.88 132 ASP A O 1
ATOM 1085 N N . ARG A 1 133 ? -29.055 -1.568 30.727 1.00 79.56 133 ARG A N 1
ATOM 1086 C CA . ARG A 1 133 ? -30.494 -1.257 30.649 1.00 79.56 133 ARG A CA 1
ATOM 1087 C C . ARG A 1 133 ? -31.373 -2.431 31.072 1.00 79.56 133 ARG A C 1
ATOM 1089 O O . ARG A 1 133 ? -32.343 -2.219 31.791 1.00 79.56 133 ARG A O 1
ATOM 1096 N N . VAL A 1 134 ? -31.045 -3.654 30.655 1.00 79.81 134 VAL A N 1
ATOM 1097 C CA . VAL A 1 134 ? -31.789 -4.859 31.061 1.00 79.81 134 VAL A CA 1
ATOM 1098 C C . VAL A 1 134 ? -31.689 -5.075 32.571 1.00 79.81 134 VAL A C 1
ATOM 1100 O O . VAL A 1 134 ? -32.721 -5.271 33.208 1.00 79.81 134 VAL A O 1
ATOM 1103 N N . LYS A 1 135 ? -30.492 -4.958 33.161 1.00 76.00 135 LYS A N 1
ATOM 1104 C CA . LYS A 1 135 ? -30.310 -5.053 34.619 1.00 76.00 135 LYS A CA 1
ATOM 1105 C C . LYS A 1 135 ? -31.097 -3.980 35.369 1.00 76.00 135 LYS A C 1
ATOM 1107 O O . LYS A 1 135 ? -31.826 -4.304 36.300 1.00 76.00 135 LYS A O 1
ATOM 1112 N N . LYS A 1 136 ? -31.008 -2.718 34.938 1.00 77.94 136 LYS A N 1
ATOM 1113 C CA . LYS A 1 136 ? -31.756 -1.604 35.545 1.00 77.94 136 LYS A CA 1
ATOM 1114 C C . LYS A 1 136 ? -33.268 -1.799 35.445 1.00 77.94 136 LYS A C 1
ATOM 1116 O O . LYS A 1 136 ? -33.977 -1.541 36.411 1.00 77.94 136 LYS A O 1
ATOM 1121 N N . ASN A 1 137 ? -33.761 -2.290 34.309 1.00 77.25 137 ASN A N 1
ATOM 1122 C CA . ASN A 1 137 ? -35.178 -2.600 34.135 1.00 77.25 137 ASN A CA 1
ATOM 1123 C C . ASN A 1 137 ? -35.626 -3.782 35.008 1.00 77.25 137 ASN A C 1
ATOM 1125 O O . ASN A 1 137 ? -36.725 -3.730 35.542 1.00 77.25 137 ASN A O 1
ATOM 1129 N N . ALA A 1 138 ? -34.791 -4.809 35.193 1.00 74.19 138 ALA A N 1
ATOM 1130 C CA . ALA A 1 138 ? -35.091 -5.936 36.079 1.00 74.19 138 ALA A CA 1
ATOM 1131 C C . ALA A 1 138 ? -35.182 -5.504 37.555 1.00 74.19 138 ALA A C 1
ATOM 1133 O O . ALA A 1 138 ? -36.139 -5.863 38.234 1.00 74.19 138 ALA A O 1
ATOM 1134 N N . VAL A 1 139 ? -34.249 -4.660 38.016 1.00 74.31 139 VAL A N 1
ATOM 1135 C CA . VAL A 1 139 ? -34.286 -4.066 39.367 1.00 74.31 139 VAL A CA 1
ATOM 1136 C C . VAL A 1 139 ? -35.522 -3.175 39.542 1.00 74.31 139 VAL A C 1
ATOM 1138 O O . VAL A 1 139 ? -36.210 -3.258 40.554 1.00 74.31 139 VAL A O 1
ATOM 1141 N N . ARG A 1 140 ? -35.851 -2.349 38.539 1.00 67.88 140 ARG A N 1
ATOM 1142 C CA . ARG A 1 140 ? -37.015 -1.447 38.586 1.00 67.88 140 ARG A CA 1
ATOM 1143 C C . ARG A 1 140 ? -38.358 -2.184 38.544 1.00 67.88 140 ARG A C 1
ATOM 1145 O O . ARG A 1 140 ? -39.319 -1.705 39.130 1.00 67.88 140 ARG A O 1
ATOM 1152 N N . ASN A 1 141 ? -38.426 -3.331 37.872 1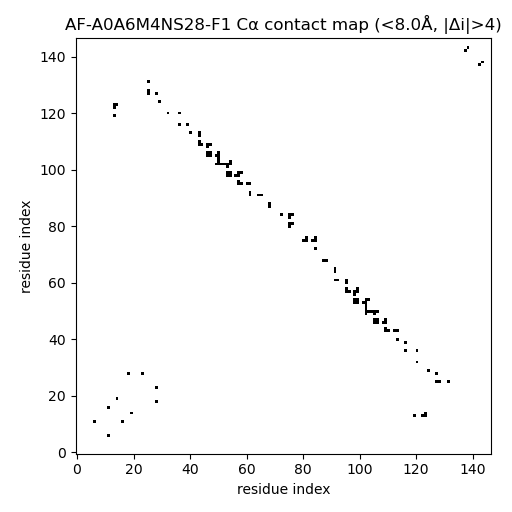.00 73.75 141 ASN A N 1
ATOM 1153 C CA . ASN A 1 141 ? -39.642 -4.140 37.758 1.00 73.75 141 ASN A CA 1
ATOM 1154 C C . ASN A 1 141 ? -39.845 -5.097 38.952 1.00 73.75 141 ASN A C 1
ATOM 1156 O O . ASN A 1 141 ? -40.631 -6.033 38.844 1.00 73.75 141 ASN A O 1
ATOM 1160 N N . GLY A 1 142 ? -39.151 -4.878 40.077 1.00 58.62 142 GLY A N 1
ATOM 1161 C CA . GLY A 1 142 ? -39.345 -5.652 41.305 1.00 58.62 142 GLY A CA 1
ATOM 1162 C C . GLY A 1 142 ? -38.703 -7.040 41.294 1.00 58.62 142 GLY A C 1
ATOM 1163 O O . GLY A 1 142 ? -39.129 -7.894 42.062 1.00 58.62 142 GLY A O 1
ATOM 1164 N N . GLY A 1 143 ? -37.698 -7.282 40.440 1.00 56.38 143 GLY A N 1
ATOM 1165 C CA . GLY A 1 143 ? -36.915 -8.520 40.446 1.00 56.38 143 GLY A CA 1
ATOM 1166 C C . GLY A 1 143 ? -36.145 -8.666 41.757 1.00 56.38 143 GLY A C 1
ATOM 1167 O O . GLY A 1 143 ? -35.063 -8.101 41.928 1.00 56.38 143 GLY A O 1
ATOM 1168 N N . GLN A 1 144 ? -36.738 -9.406 42.683 1.00 53.16 144 GLN A N 1
ATOM 1169 C CA . GLN A 1 144 ? -36.279 -9.677 44.034 1.00 53.16 144 GLN A CA 1
ATOM 1170 C C . GLN A 1 144 ? -35.282 -10.844 44.035 1.00 53.16 144 GLN A C 1
ATOM 1172 O O . GLN A 1 144 ? -35.454 -11.827 44.744 1.00 53.16 144 GLN A O 1
ATOM 1177 N N . ASP A 1 145 ? -34.230 -10.730 43.222 1.00 51.12 145 ASP A N 1
ATOM 1178 C CA . ASP A 1 145 ? -33.252 -11.806 43.001 1.00 51.12 145 ASP A CA 1
ATOM 1179 C C . ASP A 1 145 ? -31.819 -11.235 42.962 1.00 51.12 145 ASP A C 1
ATOM 1181 O O . ASP A 1 145 ? -30.931 -11.745 42.279 1.00 51.12 145 ASP A O 1
ATOM 1185 N N . ALA A 1 146 ? -31.596 -10.114 43.652 1.00 45.34 146 ALA A N 1
ATOM 1186 C CA . ALA A 1 146 ? -30.280 -9.517 43.849 1.00 45.34 146 ALA A CA 1
ATOM 1187 C C . ALA A 1 146 ? -29.732 -9.907 45.231 1.00 45.34 146 ALA A C 1
ATOM 1189 O O . ALA A 1 146 ? -29.681 -9.080 46.140 1.00 45.34 146 ALA A O 1
ATOM 1190 N N . ASN A 1 147 ? -29.351 -11.176 45.378 1.00 37.75 147 ASN A N 1
ATOM 1191 C CA . ASN A 1 147 ? -28.352 -11.622 46.349 1.00 37.75 147 ASN A CA 1
ATOM 1192 C C . ASN A 1 147 ? -27.381 -12.569 45.639 1.00 37.75 147 ASN A C 1
ATOM 1194 O O . ASN A 1 147 ? -27.878 -13.531 45.010 1.00 37.75 147 ASN A O 1
#

Nearest PDB structures (foldseek):
  5c22-assembly4_D  TM=6.060E-01  e=2.981E+00  Escherichia coli
  3g67-assembly1_A  TM=5.202E-01  e=7.260E+00  Thermotoga maritima
  5c21-assembly1_B  TM=4.674E-01  e=6.495E+00  Escherichia coli

Solvent-accessible surface area (backbone atoms only — not comparable to full-atom values): 8098 Å² total; per-residue (Å²): 136,89,81,81,72,80,65,55,68,66,50,48,69,64,49,50,75,76,78,68,57,85,88,70,52,69,65,60,58,52,57,65,46,46,61,60,46,53,59,51,49,56,53,35,51,54,26,46,51,47,18,51,51,30,40,52,51,18,52,50,47,34,50,52,43,50,54,53,45,68,70,45,49,63,55,32,62,72,73,63,42,56,68,60,52,54,50,50,58,50,48,44,48,53,55,24,49,52,39,32,50,54,13,51,50,32,40,53,53,26,50,53,51,50,54,53,48,52,52,52,52,54,53,42,53,52,50,45,54,50,51,52,50,50,52,53,50,40,57,71,71,65,55,89,74,87,124

InterPro domains:
  IPR016386 Plasmid mobilisation, TrbF [NF010306] (9-147)
  IPR016386 Plasmid mobilisation, TrbF [PF27688] (28-145)

Secondary structure (DSSP, 8-state):
--------HHHHHHS-GGGG-TT--HHHHHHHHHHHHHHHHHHHHHHHHHHHHHHHHHHHHHHHHHHHHHHHHHHHHHHT-HHHHHHHHHHHHHHHHHHHHHHHHHHHHHHHHHHHHHHHHHHHHHHHHHHHHHHHHHHHTT-----

Mean predicted aligned error: 12.02 Å

Organism: NCBI:txid1463165